Protein AF-A0A529NFG7-F1 (afdb_monomer_lite)

Foldseek 3Di:
DQQWDDDPNDIDRPVPDDDDCPDPCNVVVPDDDDDDDDD

Secondary structure (DSSP, 8-state):
---EEEETTEEEETTT----TT-HHHHSS----------

Sequence (39 aa):
MPRIAYVNGRYVAHADASVHIEDRGYQFADGVYEVCEVA

Structure (mmCIF, N/CA/C/O backbone):
data_AF-A0A529NFG7-F1
#
_entry.id   AF-A0A529NFG7-F1
#
loop_
_atom_site.group_PDB
_atom_site.id
_atom_site.type_symbol
_atom_site.label_atom_id
_atom_site.label_alt_id
_atom_site.label_comp_id
_atom_site.label_asym_id
_atom_site.label_entity_id
_atom_site.label_seq_id
_atom_site.pdbx_PDB_ins_code
_atom_site.Cartn_x
_atom_site.Cartn_y
_atom_site.Cartn_z
_atom_site.occupancy
_atom_site.B_iso_or_equiv
_atom_site.auth_seq_id
_atom_site.auth_comp_id
_atom_site.auth_asym_id
_atom_site.auth_atom_id
_atom_site.pdbx_PDB_model_num
ATOM 1 N N . MET A 1 1 ? -16.264 -8.108 13.162 1.00 66.19 1 MET A N 1
ATOM 2 C CA . MET A 1 1 ? -16.134 -6.735 12.622 1.00 66.19 1 MET A CA 1
ATOM 3 C C . MET A 1 1 ? -15.983 -6.823 11.109 1.00 66.19 1 MET A C 1
ATOM 5 O O . MET A 1 1 ? -15.200 -7.663 10.671 1.00 66.19 1 MET A O 1
ATOM 9 N N . PRO A 1 2 ? -16.747 -6.058 10.307 1.00 75.69 2 PRO A N 1
ATOM 10 C CA . PRO A 1 2 ? -16.605 -6.082 8.852 1.00 75.69 2 PRO A CA 1
ATOM 11 C C . PRO A 1 2 ? -15.229 -5.534 8.445 1.00 75.69 2 PRO A C 1
ATOM 13 O O . PRO A 1 2 ? -14.813 -4.482 8.922 1.00 75.69 2 PRO A O 1
ATOM 16 N N . ARG A 1 3 ? -14.508 -6.261 7.582 1.00 93.56 3 ARG A N 1
ATOM 17 C CA . ARG A 1 3 ? -13.202 -5.836 7.055 1.00 93.56 3 ARG A CA 1
ATOM 18 C C . ARG A 1 3 ? -13.418 -4.890 5.875 1.00 93.56 3 ARG A C 1
ATOM 20 O O . ARG A 1 3 ? -13.766 -5.340 4.784 1.00 93.56 3 ARG A O 1
ATOM 27 N N . ILE A 1 4 ? -13.206 -3.600 6.099 1.00 96.00 4 ILE A N 1
ATOM 28 C CA . ILE A 1 4 ? -13.375 -2.534 5.104 1.00 96.00 4 ILE A CA 1
ATOM 29 C C . ILE A 1 4 ? -12.034 -1.817 4.943 1.00 96.00 4 ILE A C 1
ATOM 31 O O . ILE A 1 4 ? -11.307 -1.643 5.920 1.00 96.00 4 ILE A O 1
ATOM 35 N N . ALA A 1 5 ? -11.704 -1.418 3.717 1.00 97.06 5 ALA A N 1
ATOM 36 C CA . ALA A 1 5 ? -10.557 -0.568 3.419 1.00 97.06 5 ALA A CA 1
ATOM 37 C C . ALA A 1 5 ? -11.029 0.734 2.764 1.00 97.06 5 ALA A C 1
ATOM 39 O O . ALA A 1 5 ? -12.041 0.750 2.061 1.00 97.06 5 ALA A O 1
ATOM 40 N N . TYR A 1 6 ? -10.290 1.820 2.979 1.00 95.94 6 TYR A N 1
ATOM 41 C CA . TYR A 1 6 ? -10.476 3.070 2.251 1.00 95.94 6 TYR A CA 1
ATOM 42 C C . TYR A 1 6 ? -9.346 3.222 1.235 1.00 95.94 6 TYR A C 1
ATOM 44 O O . TYR A 1 6 ? -8.182 3.316 1.616 1.00 95.94 6 TYR A O 1
ATOM 52 N N . VAL A 1 7 ? -9.682 3.208 -0.053 1.00 96.88 7 VAL A N 1
ATOM 53 C CA . VAL A 1 7 ? -8.710 3.214 -1.154 1.00 96.88 7 VAL A CA 1
ATOM 54 C C . VAL A 1 7 ? -9.129 4.286 -2.152 1.00 96.88 7 VAL A C 1
ATOM 56 O O . VAL A 1 7 ? -10.256 4.270 -2.647 1.00 96.88 7 VAL A O 1
ATOM 59 N N . ASN A 1 8 ? -8.239 5.240 -2.442 1.00 95.44 8 ASN A N 1
ATOM 60 C CA . ASN A 1 8 ? -8.433 6.267 -3.477 1.00 95.44 8 ASN A CA 1
ATOM 61 C C . ASN A 1 8 ? -9.807 6.973 -3.428 1.00 95.44 8 ASN A C 1
ATOM 63 O O . ASN A 1 8 ? -10.496 7.106 -4.444 1.00 95.44 8 ASN A O 1
ATOM 67 N N . GLY A 1 9 ? -10.229 7.408 -2.236 1.00 97.31 9 GLY A N 1
ATOM 68 C CA . GLY A 1 9 ? -11.465 8.176 -2.062 1.00 97.31 9 GLY A CA 1
ATOM 69 C C . GLY A 1 9 ? -12.733 7.351 -1.816 1.00 97.31 9 GLY A C 1
ATOM 70 O O . GLY A 1 9 ? -13.824 7.918 -1.817 1.00 97.31 9 GLY A O 1
ATOM 71 N N . ARG A 1 10 ? -12.636 6.021 -1.672 1.00 97.38 10 ARG A N 1
ATOM 72 C CA . ARG A 1 10 ? -13.804 5.127 -1.577 1.00 97.38 10 ARG A CA 1
ATOM 73 C C . ARG A 1 10 ? -13.632 4.065 -0.497 1.00 97.38 10 ARG A C 1
ATOM 75 O O . ARG A 1 10 ? -12.555 3.497 -0.352 1.00 97.38 10 ARG A O 1
ATOM 82 N N . TYR A 1 11 ? -14.720 3.758 0.209 1.00 97.25 11 TYR A N 1
ATOM 83 C CA . TYR A 1 11 ? -14.807 2.570 1.058 1.00 97.25 11 TYR A CA 1
ATOM 84 C C . TYR A 1 11 ? -15.102 1.342 0.198 1.00 97.25 11 TYR A C 1
ATOM 86 O O . TYR A 1 11 ? -16.044 1.357 -0.596 1.00 97.25 11 TYR A O 1
ATOM 94 N N . VAL A 1 12 ? -14.315 0.285 0.370 1.00 97.25 12 VAL A N 1
ATOM 95 C CA . VAL A 1 12 ? -14.454 -0.986 -0.352 1.00 97.25 12 VAL A CA 1
ATOM 96 C C . VAL A 1 12 ? -14.371 -2.162 0.619 1.00 97.25 12 VAL A C 1
ATOM 98 O O . VAL A 1 12 ? -13.791 -2.045 1.706 1.00 97.25 12 VAL A O 1
ATOM 101 N N . ALA A 1 13 ? -14.938 -3.311 0.243 1.00 97.50 13 ALA A N 1
ATOM 102 C CA . ALA A 1 13 ? -14.677 -4.539 0.982 1.00 97.50 13 ALA A CA 1
ATOM 103 C C . ALA A 1 13 ? -13.174 -4.833 0.927 1.00 97.50 13 ALA A C 1
ATOM 105 O O . ALA A 1 13 ? -12.531 -4.651 -0.104 1.00 97.50 13 ALA A O 1
ATOM 106 N N . HIS A 1 14 ? -12.592 -5.289 2.035 1.00 96.44 14 HIS A N 1
ATOM 107 C CA . HIS A 1 14 ? -11.145 -5.496 2.092 1.00 96.44 14 HIS A CA 1
ATOM 108 C C . HIS A 1 14 ? -10.630 -6.509 1.051 1.00 96.44 14 HIS A C 1
ATOM 110 O O . HIS A 1 14 ? -9.486 -6.406 0.636 1.00 96.44 14 HIS A O 1
ATOM 116 N N . ALA A 1 15 ? -11.464 -7.459 0.613 1.00 96.50 15 ALA A N 1
ATOM 117 C CA . ALA A 1 15 ? -11.114 -8.415 -0.441 1.00 96.50 15 ALA A CA 1
ATOM 118 C C . ALA A 1 15 ? -10.908 -7.761 -1.822 1.00 96.50 15 ALA A C 1
ATOM 120 O O . ALA A 1 15 ? -10.196 -8.320 -2.649 1.00 96.50 15 ALA A O 1
ATOM 121 N N . ASP A 1 16 ? -11.492 -6.581 -2.046 1.00 97.06 16 ASP A N 1
ATOM 122 C CA . ASP A 1 16 ? -11.401 -5.840 -3.310 1.00 97.06 16 ASP A CA 1
ATOM 123 C C . ASP A 1 16 ? -10.314 -4.749 -3.268 1.00 97.06 16 ASP A C 1
ATOM 125 O O . ASP A 1 16 ? -9.957 -4.163 -4.294 1.00 97.06 16 ASP A O 1
ATOM 129 N N . ALA A 1 17 ? -9.781 -4.455 -2.076 1.00 97.31 17 ALA A N 1
ATOM 130 C CA . ALA A 1 17 ? -8.715 -3.484 -1.887 1.00 97.31 17 ALA A CA 1
ATOM 131 C C . ALA A 1 17 ? -7.426 -4.000 -2.538 1.00 97.31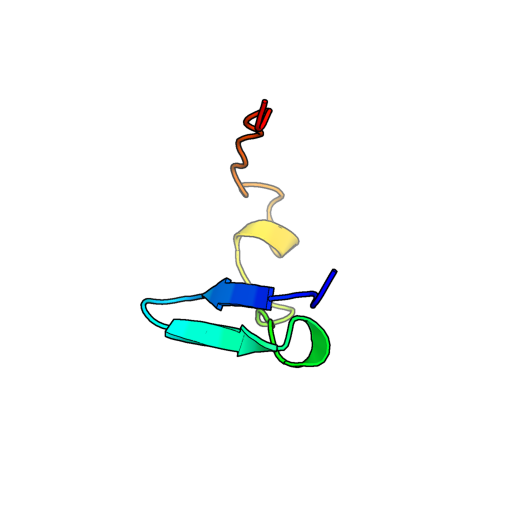 17 ALA A C 1
ATOM 133 O O . ALA A 1 17 ? -6.818 -4.959 -2.067 1.00 97.31 17 ALA A O 1
ATOM 134 N N . SER A 1 18 ? -7.019 -3.363 -3.632 1.00 95.75 18 SER A N 1
ATOM 135 C CA . SER A 1 18 ? -5.920 -3.830 -4.472 1.00 95.75 18 SER A CA 1
ATOM 136 C C . SER A 1 18 ? -5.032 -2.684 -4.946 1.00 95.75 18 SER A C 1
ATOM 138 O O . SER A 1 18 ? -5.419 -1.515 -4.970 1.00 95.75 18 SER A O 1
ATOM 140 N N . VAL A 1 19 ? -3.813 -3.057 -5.310 1.00 95.06 19 VAL A N 1
ATOM 141 C CA . VAL A 1 19 ? -2.742 -2.221 -5.848 1.00 95.06 19 VAL A CA 1
ATOM 142 C C . VAL A 1 19 ? -2.030 -3.049 -6.914 1.00 95.06 19 VAL A C 1
ATOM 144 O O . VAL A 1 19 ? -1.995 -4.279 -6.826 1.00 95.06 19 VAL A O 1
ATOM 147 N N . HIS A 1 20 ? -1.541 -2.403 -7.969 1.00 96.12 20 HIS A N 1
ATOM 148 C CA . HIS A 1 20 ? -0.911 -3.115 -9.077 1.00 96.12 20 HIS A CA 1
ATOM 149 C C . HIS A 1 20 ? 0.418 -3.748 -8.641 1.00 96.12 20 HIS A C 1
ATOM 151 O O . HIS A 1 20 ? 1.138 -3.179 -7.827 1.00 96.12 20 HIS A O 1
ATOM 157 N N . ILE A 1 21 ? 0.781 -4.897 -9.216 1.00 96.56 21 ILE A N 1
ATOM 158 C CA . ILE A 1 21 ? 2.029 -5.594 -8.861 1.00 96.56 21 ILE A CA 1
ATOM 159 C C . ILE A 1 21 ? 3.288 -4.788 -9.225 1.00 96.56 21 ILE A C 1
ATOM 161 O O . ILE A 1 21 ? 4.319 -4.902 -8.571 1.00 96.56 21 ILE A O 1
ATOM 165 N N . GLU A 1 22 ? 3.193 -3.936 -10.245 1.00 97.88 22 GLU A N 1
ATOM 166 C CA . GLU A 1 22 ? 4.263 -3.018 -10.669 1.00 97.88 22 GLU A CA 1
ATOM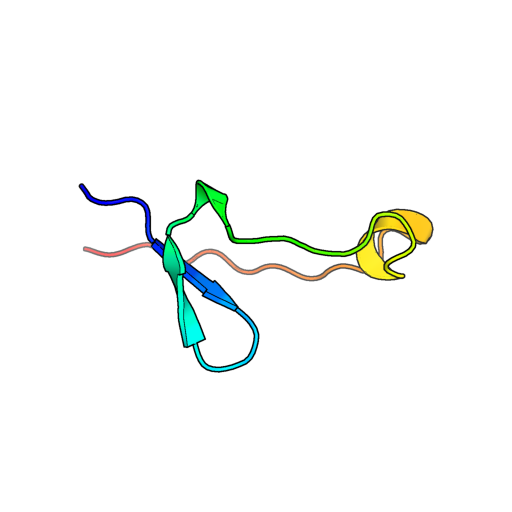 167 C C . GLU A 1 22 ? 4.195 -1.651 -9.969 1.00 97.88 22 GLU A C 1
ATOM 169 O O . GLU A 1 22 ? 4.854 -0.703 -10.394 1.00 97.88 22 GLU A O 1
ATOM 174 N N . ASP A 1 23 ? 3.386 -1.510 -8.916 1.00 97.50 23 ASP A N 1
ATOM 175 C CA . ASP A 1 23 ? 3.367 -0.283 -8.127 1.00 97.50 23 ASP A CA 1
ATOM 176 C C . ASP A 1 23 ? 4.748 0.006 -7.516 1.00 97.50 23 ASP A C 1
ATOM 178 O O . ASP A 1 23 ?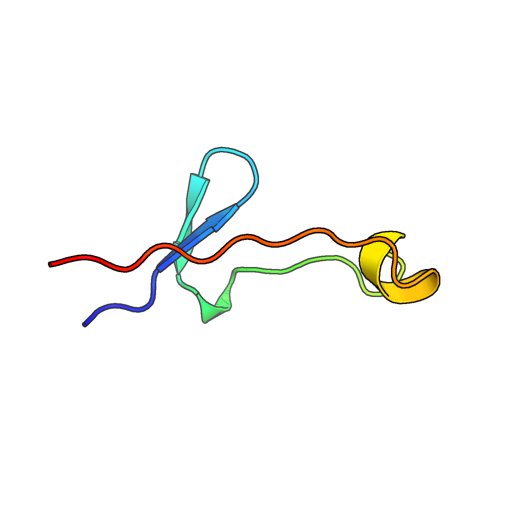 5.456 -0.888 -7.040 1.00 97.50 23 ASP A O 1
ATOM 182 N N . ARG A 1 24 ? 5.133 1.284 -7.531 1.00 97.75 24 ARG A N 1
ATOM 183 C CA . ARG A 1 24 ? 6.464 1.732 -7.112 1.00 97.75 24 ARG A CA 1
ATOM 184 C C . ARG A 1 24 ? 6.762 1.360 -5.656 1.00 97.75 24 ARG A C 1
ATOM 186 O O . ARG A 1 24 ? 7.857 0.868 -5.390 1.00 97.75 24 ARG A O 1
ATOM 193 N N . GLY A 1 25 ? 5.761 1.486 -4.779 1.00 97.38 25 GLY A N 1
ATOM 194 C CA . GLY A 1 25 ? 5.842 1.143 -3.359 1.00 97.38 25 GLY A CA 1
ATOM 195 C C . GLY A 1 25 ? 6.279 -0.298 -3.121 1.00 97.38 25 GLY A C 1
ATOM 196 O O . GLY A 1 25 ? 7.032 -0.567 -2.186 1.00 97.38 25 GLY A O 1
ATOM 197 N N . TYR A 1 26 ? 5.860 -1.213 -4.000 1.00 95.94 26 TYR A N 1
ATOM 198 C CA . TYR A 1 26 ? 6.272 -2.617 -3.968 1.00 95.94 26 TYR A CA 1
ATOM 199 C C . TYR A 1 26 ? 7.619 -2.849 -4.645 1.00 95.94 26 TYR A C 1
ATOM 201 O O . TYR A 1 26 ? 8.448 -3.579 -4.107 1.00 95.94 26 TYR A O 1
ATOM 209 N N . GLN A 1 27 ? 7.850 -2.240 -5.810 1.00 98.31 27 GLN A N 1
ATOM 210 C CA . GLN A 1 27 ? 9.065 -2.474 -6.599 1.00 98.31 27 GLN A CA 1
ATOM 211 C C . GLN A 1 27 ? 10.324 -1.902 -5.936 1.00 98.31 27 GLN A C 1
ATOM 213 O O . GLN A 1 27 ? 11.395 -2.500 -6.018 1.00 98.31 27 GLN A O 1
ATOM 218 N N . PHE A 1 28 ? 10.199 -0.757 -5.265 1.00 98.00 28 PHE A N 1
ATOM 219 C CA . PHE A 1 28 ? 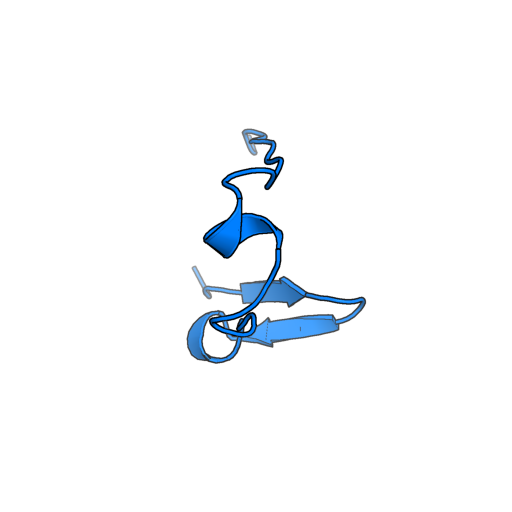11.326 -0.018 -4.691 1.00 98.00 28 PHE A CA 1
ATOM 220 C C . PHE A 1 28 ? 11.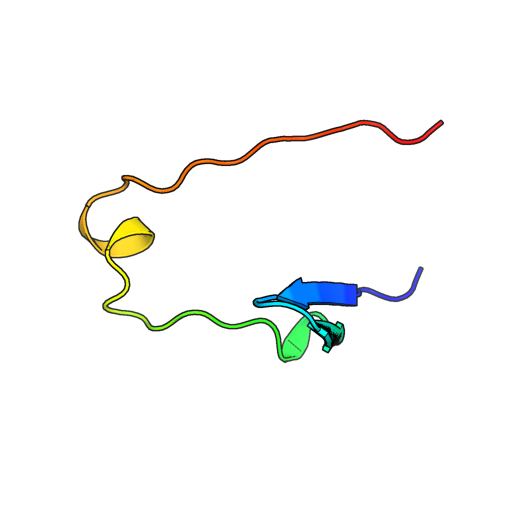290 0.058 -3.163 1.00 98.00 28 PHE A C 1
ATOM 222 O O . PHE A 1 28 ? 12.157 0.698 -2.572 1.00 98.00 28 PHE A O 1
ATOM 229 N N . ALA A 1 29 ? 10.315 -0.602 -2.528 1.00 97.31 29 ALA A N 1
ATOM 230 C CA . ALA A 1 29 ? 10.112 -0.588 -1.080 1.00 97.31 29 ALA A CA 1
ATOM 231 C C . ALA A 1 29 ? 9.971 0.831 -0.487 1.00 97.31 29 ALA A C 1
ATOM 233 O O . ALA A 1 29 ? 10.378 1.074 0.647 1.00 97.31 29 ALA A O 1
ATOM 234 N N . ASP A 1 30 ? 9.393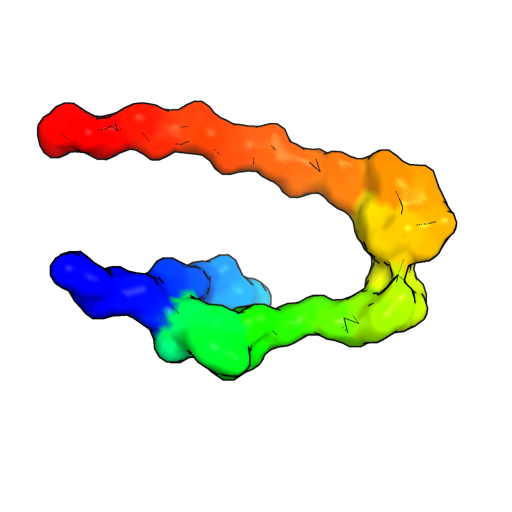 1.772 -1.244 1.00 97.88 30 ASP A N 1
ATOM 235 C CA . ASP A 1 30 ? 9.229 3.176 -0.839 1.00 97.88 30 ASP A CA 1
ATOM 236 C C . ASP A 1 30 ? 7.816 3.511 -0.322 1.00 97.88 30 ASP A C 1
ATOM 238 O O . ASP A 1 30 ? 7.443 4.680 -0.212 1.00 97.88 30 ASP A O 1
ATOM 242 N N . GLY A 1 31 ? 7.020 2.493 0.019 1.00 96.12 31 GLY A N 1
ATOM 243 C CA . GLY A 1 31 ? 5.721 2.666 0.670 1.00 96.12 31 GLY A CA 1
ATOM 244 C C . GLY A 1 31 ? 5.846 3.183 2.110 1.00 96.12 31 GLY A C 1
ATOM 245 O O . GLY A 1 31 ? 6.701 2.736 2.872 1.00 96.12 31 GLY A O 1
ATOM 246 N N . VAL A 1 32 ? 4.955 4.095 2.505 1.00 97.19 32 VAL A N 1
ATOM 247 C CA . VAL A 1 32 ? 4.882 4.657 3.866 1.00 97.19 32 VAL A CA 1
ATOM 248 C C . VAL A 1 32 ? 3.560 4.247 4.510 1.00 97.19 32 VAL A C 1
ATOM 250 O O . VAL A 1 32 ? 2.521 4.253 3.849 1.00 97.19 32 VAL A O 1
ATOM 253 N N . TYR A 1 33 ? 3.586 3.896 5.796 1.00 96.88 33 TYR A N 1
ATOM 254 C CA . TYR A 1 33 ? 2.401 3.510 6.561 1.00 96.88 33 TYR A CA 1
ATOM 255 C C . TYR A 1 33 ? 2.411 4.148 7.952 1.00 96.88 33 TYR A C 1
ATOM 257 O O . TYR A 1 33 ? 3.466 4.499 8.471 1.00 96.88 33 TYR A O 1
ATOM 265 N N . GLU A 1 34 ? 1.225 4.252 8.548 1.00 98.12 34 GLU A N 1
ATOM 266 C CA . GLU A 1 34 ? 1.003 4.714 9.919 1.00 98.12 34 GLU A CA 1
ATOM 267 C C . GLU A 1 34 ? 0.012 3.761 10.601 1.00 98.12 34 GLU A C 1
ATOM 269 O O . GLU A 1 34 ? -0.801 3.118 9.926 1.00 98.12 34 GLU A O 1
ATOM 274 N N . VAL A 1 35 ? 0.067 3.662 11.929 1.00 97.69 35 VAL A N 1
ATOM 275 C CA . VAL A 1 35 ? -0.879 2.861 12.714 1.00 97.69 35 VAL A CA 1
ATOM 276 C C . VAL A 1 35 ? -1.389 3.694 13.880 1.00 97.69 35 VAL A C 1
ATOM 278 O O . VAL A 1 35 ? -0.608 4.221 14.664 1.00 97.69 35 VAL A O 1
ATOM 281 N N . CYS A 1 36 ? -2.710 3.763 14.022 1.00 96.81 36 CYS A N 1
ATOM 282 C CA . CYS A 1 36 ? -3.359 4.418 15.151 1.00 96.81 36 CYS A CA 1
ATOM 283 C C . CYS A 1 36 ? -4.210 3.407 15.921 1.00 96.81 36 CYS A C 1
ATOM 285 O O . CYS A 1 36 ? -5.002 2.674 15.325 1.00 96.81 36 CYS A O 1
ATOM 287 N N . GLU A 1 37 ? -4.062 3.386 17.243 1.00 96.88 37 GLU A N 1
ATOM 288 C CA . GLU A 1 37 ? -4.979 2.670 18.128 1.00 96.88 37 GLU A CA 1
ATOM 289 C C . GLU A 1 37 ? -6.347 3.366 18.147 1.00 96.88 37 GLU A C 1
ATOM 291 O O . GLU A 1 37 ? -6.442 4.592 18.048 1.00 96.88 37 GLU A O 1
ATOM 296 N N . VAL A 1 38 ? -7.408 2.573 18.288 1.00 91.19 38 VAL A N 1
ATOM 297 C CA . VAL A 1 38 ? -8.762 3.064 18.553 1.00 91.19 38 VAL A CA 1
ATOM 298 C C . VAL A 1 38 ? -9.180 2.534 19.922 1.00 91.19 38 VAL A C 1
ATOM 300 O O . VAL A 1 38 ? -9.164 1.319 20.121 1.00 91.19 38 VAL A O 1
ATOM 303 N N . ALA A 1 39 ? -9.518 3.448 20.834 1.00 88.69 39 ALA A N 1
ATOM 304 C CA . ALA A 1 39 ? -9.987 3.148 22.189 1.00 88.69 39 ALA A CA 1
ATOM 305 C C . ALA A 1 39 ? -11.448 2.672 22.224 1.00 88.69 39 ALA A C 1
ATOM 307 O O . ALA A 1 39 ? -12.242 3.125 21.363 1.00 88.69 39 ALA A O 1
#

pLDDT: mean 95.17, std 6.01, range [66.19, 98.31]

Radius of gyration: 12.44 Å; chains: 1; bounding box: 28×17×33 Å